Protein AF-A0ABD1D4I8-F1 (afdb_monomer_lite)

Radius of gyration: 16.62 Å; chains: 1; bounding box: 45×54×32 Å

Organism: Culex pipiens pipiens (NCBI:txid38569)

pLDDT: mean 73.87, std 14.0, range [36.31, 88.88]

Secondary structure (DSSP, 8-state):
----------------TT--HHHHHHHHHHTT-EEE-TTS-EEESEEEEEE-TTSPEEEEETTTTEEEEEHHHHHHHHHTSHHHHHHHT-----HHHHHHHHHHTT--

Foldseek 3Di:
DDDDDDDPPPDDDDDDPDDDPVNVVLCCVQQVDWAQEPVRDTDRQKDWDDQDPVRFTWMAGLLQRDGGQGHSVSVVVVCVDPVNVVSRVVRHHHPVSSVCSVPVVVPD

Sequence (108 aa):
MGDNGDLKEAGNGSLDAAQTQPEIDFENHQLGTTVKLSDGTEGRIFSRGARNKDGHLTYTCHLCMVVNLPGERVMLTHIAGRKHQNRLSHPVIDADTFRKISHKNEQE

Structure (mmCIF, N/CA/C/O backbone):
data_AF-A0ABD1D4I8-F1
#
_entry.id   AF-A0ABD1D4I8-F1
#
loop_
_atom_site.group_PDB
_atom_site.id
_atom_site.type_symbol
_atom_site.label_atom_id
_atom_site.label_alt_id
_atom_site.label_comp_id
_atom_site.label_asym_id
_atom_site.label_entity_id
_atom_site.label_seq_id
_atom_site.pdbx_PDB_ins_code
_atom_site.Cartn_x
_atom_site.Cartn_y
_atom_site.Cartn_z
_atom_site.occupancy
_atom_site.B_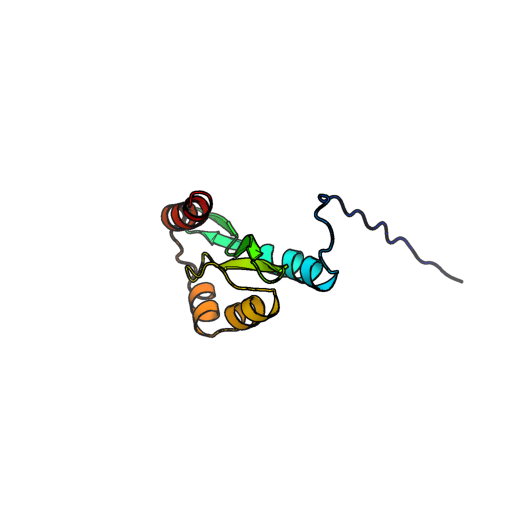iso_or_equiv
_atom_site.auth_seq_id
_atom_site.auth_comp_id
_atom_site.auth_asym_id
_atom_site.auth_atom_id
_atom_site.pdbx_PDB_model_num
ATOM 1 N N . MET A 1 1 ? 32.377 32.504 2.843 1.00 45.72 1 MET A N 1
ATOM 2 C CA . MET A 1 1 ? 31.111 32.257 2.119 1.00 45.72 1 MET A CA 1
ATOM 3 C C . MET A 1 1 ? 31.180 30.843 1.566 1.00 45.72 1 MET A C 1
ATOM 5 O O . MET A 1 1 ? 32.140 30.587 0.861 1.00 45.72 1 MET A O 1
ATOM 9 N N . GLY A 1 2 ? 30.324 29.866 1.824 1.00 48.94 2 GLY A N 1
ATOM 10 C CA . GLY A 1 2 ? 29.303 29.548 2.829 1.00 48.94 2 GLY A CA 1
ATOM 11 C C . GLY A 1 2 ? 29.259 28.000 2.858 1.00 48.94 2 GLY A C 1
ATOM 12 O O . GLY A 1 2 ? 29.674 27.380 1.881 1.00 48.94 2 GLY A O 1
ATOM 13 N N . ASP A 1 3 ? 29.076 27.373 4.020 1.00 49.69 3 ASP A N 1
ATOM 14 C CA . ASP A 1 3 ? 27.926 26.497 4.347 1.00 49.69 3 ASP A CA 1
ATOM 15 C C . ASP A 1 3 ? 27.400 25.678 3.142 1.00 49.69 3 ASP A C 1
ATOM 17 O O . ASP A 1 3 ? 27.031 26.256 2.121 1.00 49.69 3 ASP A O 1
ATOM 21 N N . ASN A 1 4 ? 27.434 24.344 3.123 1.00 56.25 4 ASN A N 1
ATOM 22 C CA . ASN A 1 4 ? 26.457 23.396 3.693 1.00 56.25 4 ASN A CA 1
ATOM 23 C C . ASN A 1 4 ? 27.040 21.984 3.401 1.00 56.25 4 ASN A C 1
ATOM 25 O O . ASN A 1 4 ? 27.595 21.787 2.323 1.00 56.25 4 ASN A O 1
ATOM 29 N N . GLY A 1 5 ? 27.046 20.971 4.264 1.00 49.94 5 GLY A N 1
ATOM 30 C CA . GLY A 1 5 ? 25.940 20.463 5.069 1.00 49.94 5 GLY A CA 1
ATOM 31 C C . GLY A 1 5 ? 25.649 19.024 4.606 1.00 49.94 5 GLY A C 1
ATOM 32 O O . GLY A 1 5 ? 25.375 18.795 3.434 1.00 49.94 5 GLY A O 1
ATOM 33 N N . ASP A 1 6 ? 25.808 18.077 5.525 1.00 58.50 6 ASP A N 1
ATOM 34 C CA . ASP A 1 6 ? 25.493 16.648 5.499 1.00 58.50 6 ASP A CA 1
ATOM 35 C C . ASP A 1 6 ? 24.509 16.135 4.431 1.00 58.50 6 ASP A C 1
ATOM 37 O O . ASP A 1 6 ? 23.373 16.591 4.358 1.00 58.50 6 ASP A O 1
ATOM 41 N N . LEU A 1 7 ? 24.859 15.010 3.796 1.00 57.91 7 LEU A N 1
ATOM 42 C CA . LEU A 1 7 ? 23.895 13.923 3.602 1.00 57.91 7 LEU A CA 1
ATOM 43 C C . LEU A 1 7 ? 24.549 12.594 4.011 1.00 57.91 7 LEU A C 1
ATOM 45 O O . LEU A 1 7 ? 25.205 11.904 3.232 1.00 57.91 7 LEU A O 1
ATOM 49 N N . LYS A 1 8 ? 24.399 12.257 5.295 1.00 51.62 8 LYS A N 1
ATOM 50 C CA . LYS A 1 8 ? 24.550 10.887 5.792 1.00 51.62 8 LYS A CA 1
ATOM 51 C C . LYS A 1 8 ? 23.402 10.070 5.220 1.00 51.62 8 LYS A C 1
ATOM 53 O O . LYS A 1 8 ? 22.293 10.117 5.746 1.00 51.62 8 LYS A O 1
ATOM 58 N N . GLU A 1 9 ? 23.677 9.294 4.185 1.00 48.09 9 GLU A N 1
ATOM 59 C CA . GLU A 1 9 ? 22.747 8.265 3.731 1.00 48.09 9 GLU A CA 1
ATOM 60 C C . GLU A 1 9 ? 22.851 7.077 4.695 1.00 48.09 9 GLU A C 1
ATOM 62 O O . GLU A 1 9 ? 23.631 6.142 4.525 1.00 48.09 9 GLU A O 1
ATOM 67 N N . ALA A 1 10 ? 22.101 7.163 5.793 1.00 53.81 10 ALA A N 1
ATOM 68 C CA . ALA A 1 10 ? 21.876 6.052 6.703 1.00 53.81 10 ALA A CA 1
ATOM 69 C C . ALA A 1 10 ? 20.886 5.070 6.054 1.00 53.81 10 ALA A C 1
ATOM 71 O O . ALA A 1 10 ? 19.701 5.066 6.371 1.00 53.81 10 ALA A O 1
ATOM 72 N N . GLY A 1 11 ? 21.374 4.243 5.131 1.00 43.44 11 GLY A N 1
ATOM 73 C CA . GLY A 1 11 ? 20.624 3.135 4.541 1.00 43.44 11 GLY A CA 1
ATOM 74 C C . GLY A 1 11 ? 20.944 1.813 5.233 1.00 43.44 11 GLY A C 1
ATOM 75 O O . GLY A 1 11 ? 21.747 1.031 4.736 1.00 43.44 11 GLY A O 1
ATOM 76 N N . ASN A 1 12 ? 20.329 1.555 6.389 1.00 53.28 12 ASN A N 1
ATOM 77 C CA . ASN A 1 12 ? 20.216 0.195 6.922 1.00 53.28 12 ASN A CA 1
ATOM 78 C C . ASN A 1 12 ? 19.182 -0.569 6.079 1.00 53.28 12 ASN A C 1
ATOM 80 O O . ASN A 1 12 ? 18.018 -0.178 6.081 1.00 53.28 12 ASN A O 1
ATOM 84 N N . GLY A 1 13 ? 19.559 -1.669 5.419 1.00 41.47 13 GLY A N 1
ATOM 85 C CA . GLY A 1 13 ? 18.563 -2.571 4.829 1.00 41.47 13 GLY A CA 1
ATOM 86 C C . GLY A 1 13 ? 19.078 -3.543 3.772 1.00 41.47 13 GLY A C 1
ATOM 87 O O . GLY A 1 13 ? 19.092 -3.207 2.601 1.00 41.47 13 GLY A O 1
ATOM 88 N N . SER A 1 14 ? 19.437 -4.744 4.231 1.00 44.62 14 SER A N 1
ATOM 89 C CA . SER A 1 14 ? 19.381 -6.059 3.564 1.00 44.62 14 SER A CA 1
ATOM 90 C C . SER A 1 14 ? 19.850 -6.207 2.107 1.00 44.62 14 SER A C 1
ATOM 92 O O . SER A 1 14 ? 19.284 -5.673 1.161 1.00 44.62 14 SER A O 1
ATOM 94 N N . LEU A 1 15 ? 20.861 -7.060 1.946 1.00 49.09 15 LEU A N 1
ATOM 95 C CA . LEU A 1 15 ? 21.444 -7.485 0.683 1.00 49.09 15 LEU A CA 1
ATOM 96 C C . LEU A 1 15 ? 20.472 -8.363 -0.130 1.00 49.09 15 LEU A C 1
ATOM 98 O O . LEU A 1 15 ? 20.485 -9.580 0.014 1.00 49.09 15 LEU A O 1
ATOM 102 N N . ASP A 1 16 ? 19.710 -7.767 -1.043 1.00 50.06 16 ASP A N 1
ATOM 103 C CA . ASP A 1 16 ? 19.066 -8.485 -2.148 1.00 50.06 16 ASP A CA 1
ATOM 104 C C . ASP A 1 16 ? 19.530 -7.858 -3.468 1.00 50.06 16 ASP A C 1
ATOM 106 O O . ASP A 1 16 ? 19.192 -6.729 -3.827 1.00 50.06 16 ASP A O 1
ATOM 110 N N . ALA A 1 17 ? 20.413 -8.574 -4.161 1.00 52.41 17 ALA A N 1
ATOM 111 C CA . ALA A 1 17 ? 21.148 -8.077 -5.312 1.00 52.41 17 ALA A CA 1
ATOM 112 C C . ALA A 1 17 ? 20.217 -7.569 -6.437 1.00 52.41 17 ALA A C 1
ATOM 114 O O . ALA A 1 17 ? 19.374 -8.296 -6.968 1.00 52.41 17 ALA A O 1
ATOM 115 N N . ALA A 1 18 ? 20.460 -6.317 -6.837 1.00 59.62 18 ALA A N 1
ATOM 116 C CA . ALA A 1 18 ? 19.887 -5.613 -7.984 1.00 59.62 18 ALA A CA 1
ATOM 117 C C . ALA A 1 18 ? 18.449 -5.080 -7.842 1.00 59.62 18 ALA A C 1
ATOM 119 O O . ALA A 1 18 ? 17.696 -5.157 -8.809 1.00 59.62 18 ALA A O 1
ATOM 120 N N . GLN A 1 19 ? 18.046 -4.512 -6.700 1.00 63.66 19 GLN A N 1
ATOM 121 C CA . GLN A 1 19 ? 16.939 -3.539 -6.718 1.00 63.66 19 GLN A CA 1
ATOM 122 C C . GLN A 1 19 ? 17.443 -2.220 -7.312 1.00 63.66 19 GLN A C 1
ATOM 124 O O . GLN A 1 19 ? 18.475 -1.690 -6.897 1.00 63.66 19 GLN A O 1
ATOM 129 N N . THR A 1 20 ? 16.750 -1.707 -8.320 1.00 69.25 20 THR A N 1
ATOM 130 C CA . THR A 1 20 ? 17.064 -0.405 -8.903 1.00 69.25 20 THR A CA 1
ATOM 131 C C . THR A 1 20 ? 16.601 0.708 -7.957 1.00 69.25 20 THR A C 1
ATOM 133 O O . THR A 1 20 ? 15.621 0.554 -7.233 1.00 69.25 20 THR A O 1
ATOM 136 N N . GLN A 1 21 ? 17.304 1.845 -7.939 1.00 73.50 21 GLN A N 1
ATOM 137 C CA . GLN A 1 21 ? 16.895 3.028 -7.165 1.00 73.50 21 GLN A CA 1
ATOM 138 C C . GLN A 1 21 ? 15.401 3.399 -7.312 1.00 73.50 21 GLN A C 1
ATOM 140 O O . GLN A 1 21 ? 14.787 3.666 -6.280 1.00 73.50 21 GLN A O 1
ATOM 145 N N . PRO A 1 22 ? 14.783 3.374 -8.515 1.00 69.75 22 PRO A N 1
ATOM 146 C CA . PRO A 1 22 ? 13.344 3.620 -8.643 1.00 69.75 22 PRO A CA 1
ATOM 147 C C . PRO A 1 22 ? 12.477 2.572 -7.931 1.00 69.75 22 PRO A C 1
ATOM 149 O O . PRO A 1 22 ? 11.507 2.950 -7.284 1.00 69.75 22 PRO A O 1
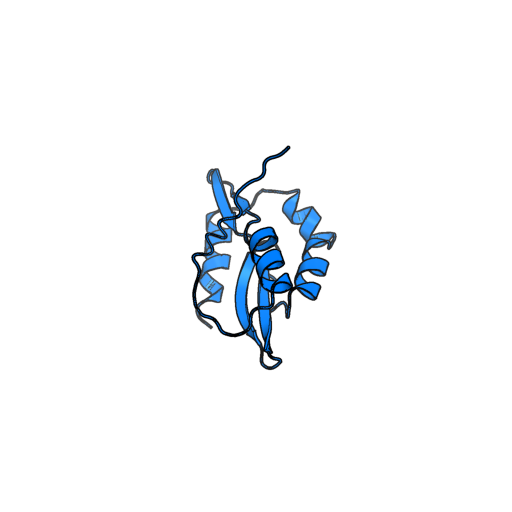ATOM 152 N N . GLU A 1 23 ? 12.857 1.287 -7.937 1.00 74.00 23 GLU A N 1
ATOM 153 C CA . GLU A 1 23 ? 12.133 0.252 -7.180 1.00 74.00 23 GLU A CA 1
ATOM 154 C C . GLU A 1 23 ? 12.191 0.517 -5.666 1.00 74.00 23 GLU A C 1
ATOM 156 O O . GLU A 1 23 ? 11.188 0.360 -4.975 1.00 74.00 23 GLU A O 1
ATOM 161 N N . ILE A 1 24 ? 13.343 0.953 -5.149 1.00 77.81 24 ILE A N 1
ATOM 162 C CA . ILE A 1 24 ? 13.540 1.236 -3.717 1.00 77.81 24 ILE A CA 1
ATOM 163 C C . ILE A 1 24 ? 12.757 2.479 -3.277 1.00 77.81 24 ILE A C 1
ATOM 165 O O . ILE A 1 24 ? 12.140 2.468 -2.208 1.00 77.81 24 ILE A O 1
ATOM 169 N N . ASP A 1 25 ? 12.787 3.548 -4.076 1.00 78.12 25 ASP A N 1
ATOM 170 C CA . ASP A 1 25 ? 12.012 4.769 -3.825 1.00 78.12 25 ASP A CA 1
ATOM 171 C C . ASP A 1 25 ? 10.512 4.464 -3.843 1.00 78.12 25 ASP A C 1
ATOM 173 O O . ASP A 1 25 ? 9.791 4.769 -2.889 1.00 78.12 25 ASP A O 1
ATOM 177 N N . PHE A 1 26 ? 10.066 3.743 -4.873 1.00 77.69 26 PHE A N 1
ATOM 178 C CA . PHE A 1 26 ? 8.689 3.301 -5.001 1.00 77.69 26 PHE A CA 1
ATOM 179 C C . PHE A 1 26 ? 8.247 2.450 -3.808 1.00 77.69 26 PHE A C 1
ATOM 181 O O . PHE A 1 26 ? 7.175 2.668 -3.245 1.00 77.69 26 PHE A O 1
ATOM 188 N N . GLU A 1 27 ? 9.072 1.500 -3.376 1.00 76.44 27 GLU A N 1
ATOM 189 C CA . GLU A 1 27 ? 8.786 0.678 -2.208 1.00 76.44 27 GLU A CA 1
ATOM 190 C C . GLU A 1 27 ? 8.680 1.498 -0.926 1.00 76.44 27 GLU A C 1
ATOM 192 O O . GLU A 1 27 ? 7.690 1.361 -0.209 1.00 76.44 27 GLU A O 1
ATOM 197 N N . ASN A 1 28 ? 9.641 2.376 -0.642 1.00 76.62 28 ASN A N 1
ATOM 198 C CA . ASN A 1 28 ? 9.598 3.208 0.561 1.00 76.62 28 ASN A CA 1
ATOM 199 C C . ASN A 1 28 ? 8.357 4.096 0.593 1.00 76.62 28 ASN A C 1
ATOM 201 O O . ASN A 1 28 ? 7.683 4.190 1.620 1.00 76.62 28 ASN A O 1
ATOM 205 N N . HIS A 1 29 ? 8.025 4.709 -0.539 1.00 76.69 29 HIS A N 1
ATOM 206 C CA . HIS A 1 29 ? 6.902 5.628 -0.610 1.00 76.69 29 HIS A CA 1
ATOM 207 C C . HIS A 1 29 ? 5.563 4.881 -0.560 1.00 76.69 29 HIS A C 1
ATOM 209 O O . HIS A 1 29 ? 4.624 5.300 0.121 1.00 76.69 29 HIS A O 1
ATOM 215 N N . GLN A 1 30 ? 5.479 3.735 -1.240 1.00 77.56 30 GLN A N 1
ATOM 216 C CA . GLN A 1 30 ? 4.208 3.087 -1.517 1.00 77.56 30 GLN A CA 1
ATOM 217 C C . GLN A 1 30 ? 3.905 1.888 -0.613 1.00 77.56 30 GLN A C 1
ATOM 219 O O . GLN A 1 30 ? 2.765 1.771 -0.165 1.00 77.56 30 GLN A O 1
ATOM 224 N N . LEU A 1 31 ? 4.889 1.058 -0.235 1.00 73.56 31 LEU A N 1
ATOM 225 C CA . LEU A 1 31 ? 4.726 0.067 0.851 1.00 73.56 31 LEU A CA 1
ATOM 226 C C . LEU A 1 31 ? 4.628 0.738 2.229 1.00 73.56 31 LEU A C 1
ATOM 228 O O . LEU A 1 31 ? 4.117 0.129 3.171 1.00 73.56 31 LEU A O 1
ATOM 232 N N . GLY A 1 32 ? 5.083 1.989 2.346 1.00 73.62 32 GLY A N 1
ATOM 233 C CA . GLY A 1 32 ? 4.878 2.830 3.525 1.00 73.62 32 GLY A CA 1
ATOM 234 C C . GLY A 1 32 ? 3.429 3.284 3.716 1.00 73.62 32 GLY A C 1
ATOM 235 O O . GLY A 1 32 ? 3.076 3.738 4.801 1.00 73.62 32 GLY A O 1
ATOM 236 N N . THR A 1 33 ? 2.566 3.135 2.704 1.00 80.62 33 THR A N 1
ATOM 237 C CA . THR A 1 33 ? 1.155 3.513 2.828 1.00 80.62 33 THR A CA 1
ATOM 238 C C . THR A 1 33 ? 0.433 2.554 3.776 1.00 80.62 33 THR A C 1
ATOM 240 O O . THR A 1 33 ? 0.187 1.385 3.459 1.00 80.62 33 THR A O 1
ATOM 243 N N . THR A 1 34 ? 0.075 3.066 4.949 1.00 83.38 34 THR A N 1
ATOM 244 C CA . THR A 1 34 ? -0.756 2.387 5.940 1.00 83.38 34 THR A CA 1
ATOM 245 C C . THR A 1 34 ? -2.177 2.934 5.907 1.00 83.38 34 THR A C 1
ATOM 247 O O . THR A 1 34 ? -2.430 4.077 5.528 1.00 83.38 34 THR A O 1
ATOM 250 N N . VAL A 1 35 ? -3.133 2.098 6.295 1.00 81.75 35 VAL A N 1
ATOM 251 C CA . VAL A 1 35 ? -4.517 2.513 6.534 1.00 81.75 35 VAL A CA 1
ATOM 252 C C . VAL A 1 35 ? -4.878 2.249 7.981 1.00 81.75 35 VAL A C 1
ATOM 254 O O . VAL A 1 35 ? -4.434 1.264 8.575 1.00 81.75 35 VAL A O 1
ATOM 257 N N . LYS A 1 36 ? -5.708 3.124 8.545 1.00 84.31 36 LYS A N 1
ATOM 258 C CA . LYS A 1 36 ? -6.239 2.929 9.887 1.00 84.31 36 LYS A CA 1
ATOM 259 C C . LYS A 1 36 ? -7.333 1.867 9.841 1.00 84.31 36 LYS A C 1
ATOM 261 O O . LYS A 1 36 ? -8.312 2.010 9.111 1.00 84.31 36 LYS A O 1
ATOM 266 N N . LEU A 1 37 ? -7.137 0.798 10.595 1.00 83.75 37 LEU A N 1
ATOM 267 C CA . LEU A 1 37 ? -8.081 -0.301 10.734 1.00 83.75 37 LEU A CA 1
ATOM 268 C C . LEU A 1 37 ? -9.125 0.034 11.804 1.00 83.75 37 LEU A C 1
ATOM 270 O O . LEU A 1 37 ? -8.925 0.922 12.638 1.00 83.75 37 LEU A O 1
ATOM 274 N N . SER A 1 38 ? -10.233 -0.707 11.811 1.00 82.75 38 SER A N 1
ATOM 275 C CA . SER A 1 38 ? -11.330 -0.499 12.769 1.00 82.75 38 SER A CA 1
ATOM 276 C C . SER A 1 38 ? -10.929 -0.680 14.241 1.00 82.75 38 SER A C 1
ATOM 278 O O . SER A 1 38 ? -11.564 -0.096 15.111 1.00 82.75 38 SER A O 1
ATOM 280 N N . ASP A 1 39 ? -9.860 -1.430 14.516 1.00 81.75 39 ASP A N 1
ATOM 281 C CA . ASP A 1 39 ? -9.292 -1.637 15.860 1.00 81.75 39 ASP A CA 1
ATOM 282 C C . ASP A 1 39 ? -8.410 -0.457 16.332 1.00 81.75 39 ASP A C 1
ATOM 284 O O . ASP A 1 39 ? -7.897 -0.433 17.444 1.00 81.75 39 ASP A O 1
ATOM 288 N N . GLY A 1 40 ? -8.213 0.554 15.477 1.00 80.75 40 GLY A N 1
ATOM 289 C CA . GLY A 1 40 ? -7.339 1.699 15.743 1.00 80.75 40 GLY A CA 1
ATOM 290 C C . GLY A 1 40 ? -5.870 1.460 15.391 1.00 80.75 40 GLY A C 1
ATOM 291 O O . GLY A 1 40 ? -5.082 2.404 15.444 1.00 80.75 40 GLY A O 1
ATOM 292 N N . THR A 1 41 ? -5.518 0.241 14.983 1.00 85.25 41 THR A N 1
ATOM 293 C CA . THR A 1 41 ? -4.190 -0.140 14.488 1.00 85.25 41 THR A CA 1
ATOM 294 C C . THR A 1 41 ? -3.974 0.274 13.032 1.00 85.25 41 THR A C 1
ATOM 296 O O . THR A 1 41 ? -4.920 0.488 12.274 1.00 85.25 41 THR A O 1
ATOM 299 N N . GLU A 1 42 ? -2.712 0.399 12.625 1.00 84.25 42 GLU A N 1
ATOM 300 C CA . GLU A 1 42 ? -2.329 0.709 11.247 1.00 84.25 42 GLU A CA 1
ATOM 301 C C . GLU A 1 42 ? -1.954 -0.568 10.490 1.00 84.25 42 GLU A C 1
ATOM 303 O O . GLU A 1 42 ? -1.090 -1.333 10.919 1.00 84.25 42 GLU A O 1
ATOM 308 N N . GLY A 1 43 ? -2.599 -0.801 9.347 1.00 82.88 43 GLY A N 1
ATOM 309 C CA . GLY A 1 43 ? -2.335 -1.938 8.470 1.00 82.88 43 GLY A CA 1
ATOM 310 C C . GLY A 1 43 ? -1.644 -1.506 7.181 1.00 82.88 43 GLY A C 1
ATOM 311 O O . GLY A 1 43 ? -2.111 -0.591 6.505 1.00 82.88 43 GLY A O 1
ATOM 312 N N . ARG A 1 44 ? -0.552 -2.177 6.795 1.00 85.06 44 ARG A N 1
ATOM 313 C CA . ARG A 1 44 ? 0.085 -1.958 5.483 1.00 85.06 44 ARG A CA 1
ATOM 314 C C . ARG A 1 44 ? -0.754 -2.586 4.386 1.00 85.06 44 ARG A C 1
ATOM 316 O O . ARG A 1 44 ? -0.876 -3.805 4.315 1.00 85.06 44 ARG A O 1
ATOM 323 N N . ILE A 1 45 ? -1.326 -1.757 3.517 1.00 84.94 45 ILE A N 1
ATOM 324 C CA . ILE A 1 45 ? -2.208 -2.223 2.435 1.00 84.94 45 ILE A CA 1
ATOM 325 C C . ILE A 1 45 ? -1.467 -2.931 1.307 1.00 84.94 45 ILE A C 1
ATOM 327 O O . ILE A 1 45 ? -2.106 -3.587 0.482 1.00 84.94 45 ILE A O 1
ATOM 331 N N . PHE A 1 46 ? -0.142 -2.821 1.281 1.00 85.38 46 PHE A N 1
ATOM 3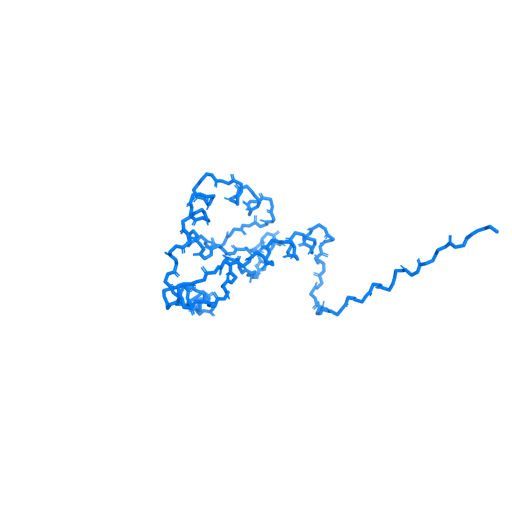32 C CA . PHE A 1 46 ? 0.699 -3.469 0.298 1.00 85.38 46 PHE A CA 1
ATOM 333 C C . PHE A 1 46 ? 1.755 -4.339 0.964 1.00 85.38 46 PHE A C 1
ATOM 335 O O . PHE A 1 46 ? 2.262 -4.036 2.045 1.00 85.38 46 PHE A O 1
ATOM 342 N N . SER A 1 47 ? 2.110 -5.420 0.286 1.00 83.25 47 SER A N 1
ATOM 343 C CA . SER A 1 47 ? 3.239 -6.261 0.657 1.00 83.25 47 SER A CA 1
ATOM 344 C C . SER A 1 47 ? 4.048 -6.623 -0.573 1.00 83.25 47 SER A C 1
ATOM 346 O O . SER A 1 47 ? 3.504 -6.788 -1.668 1.00 83.25 47 SER A O 1
ATOM 348 N N . ARG A 1 48 ? 5.356 -6.739 -0.371 1.00 82.81 48 ARG A N 1
ATOM 349 C CA . ARG A 1 48 ? 6.295 -7.202 -1.384 1.00 82.81 48 ARG A CA 1
ATOM 350 C C . ARG A 1 48 ? 6.361 -8.723 -1.363 1.00 82.81 48 ARG A C 1
ATOM 352 O O . ARG A 1 48 ? 6.496 -9.312 -0.295 1.00 82.81 48 ARG A O 1
ATOM 359 N N . GLY A 1 49 ? 6.279 -9.327 -2.539 1.00 79.94 49 GLY A N 1
ATOM 360 C CA . GLY A 1 49 ? 6.543 -10.740 -2.774 1.00 79.94 49 GLY A CA 1
ATOM 361 C C . GLY A 1 49 ? 7.894 -10.966 -3.455 1.00 79.94 49 GLY A C 1
ATOM 362 O O . GLY A 1 49 ? 8.673 -10.039 -3.684 1.00 79.94 49 GLY A O 1
ATOM 363 N N . ALA A 1 50 ? 8.172 -12.223 -3.797 1.00 81.31 50 ALA A N 1
ATOM 364 C CA . ALA A 1 50 ? 9.388 -12.609 -4.508 1.00 81.31 50 ALA A CA 1
ATOM 365 C C . ALA A 1 50 ? 9.414 -12.080 -5.956 1.00 81.31 50 ALA A C 1
ATOM 367 O O . ALA A 1 50 ? 8.395 -11.655 -6.507 1.00 81.31 50 ALA A O 1
ATOM 368 N N . ARG A 1 51 ? 10.580 -12.128 -6.608 1.00 82.06 51 ARG A N 1
ATOM 369 C CA . ARG A 1 51 ? 10.666 -11.854 -8.049 1.00 82.06 51 ARG A CA 1
ATOM 370 C C . ARG A 1 51 ? 9.953 -12.947 -8.844 1.00 82.06 51 ARG A C 1
ATOM 372 O O . ARG A 1 51 ? 10.093 -14.132 -8.550 1.00 82.06 51 ARG A O 1
ATOM 379 N N . ASN A 1 52 ? 9.190 -12.549 -9.857 1.00 82.62 52 ASN A N 1
ATOM 380 C CA . ASN A 1 52 ? 8.560 -13.481 -10.782 1.00 82.62 52 ASN A CA 1
ATOM 381 C C . ASN A 1 52 ? 9.600 -14.108 -11.734 1.0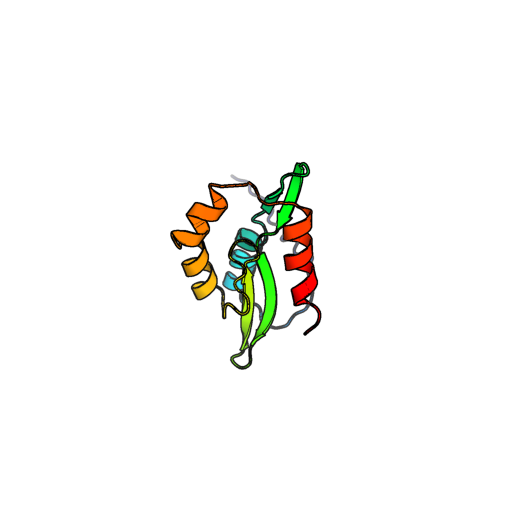0 82.62 52 ASN A C 1
ATOM 383 O O . ASN A 1 52 ? 10.769 -13.724 -11.765 1.00 82.62 52 ASN A O 1
ATOM 387 N N . LYS A 1 53 ? 9.145 -15.045 -12.574 1.00 79.38 53 LYS A N 1
ATOM 388 C CA . LYS A 1 53 ? 9.963 -15.729 -13.598 1.00 79.38 53 LYS A CA 1
ATOM 389 C C . LYS A 1 53 ? 10.652 -14.788 -14.601 1.00 79.38 53 LYS A C 1
ATOM 391 O O . LYS A 1 53 ? 11.558 -15.224 -15.297 1.00 79.38 53 LYS A O 1
ATOM 396 N N . ASP A 1 54 ? 10.187 -13.548 -14.698 1.00 79.81 54 ASP A N 1
ATOM 397 C CA . ASP A 1 54 ? 10.677 -12.505 -15.602 1.00 79.81 54 ASP A CA 1
ATOM 398 C C . ASP A 1 54 ? 11.687 -11.565 -14.906 1.00 79.81 54 ASP A C 1
ATOM 400 O O . ASP A 1 54 ? 12.210 -10.641 -15.514 1.00 79.81 54 ASP A O 1
ATOM 404 N N . GLY A 1 55 ? 11.977 -11.797 -13.618 1.00 78.19 55 GLY A N 1
ATOM 405 C CA . GLY A 1 55 ? 12.895 -10.986 -12.815 1.00 78.19 55 GLY A CA 1
ATOM 406 C C . GLY A 1 55 ? 12.261 -9.743 -12.184 1.00 78.19 55 GLY A C 1
ATOM 407 O O . GLY A 1 55 ?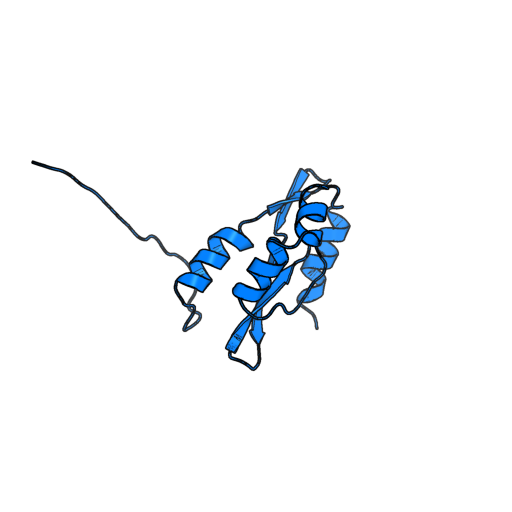 12.943 -9.011 -11.469 1.00 78.19 55 GLY A O 1
ATOM 408 N N . HIS A 1 56 ? 10.962 -9.513 -12.378 1.00 82.12 56 HIS A N 1
ATOM 409 C CA . HIS A 1 56 ? 10.249 -8.380 -11.791 1.00 82.12 56 HIS A CA 1
ATOM 410 C C . HIS A 1 56 ? 9.796 -8.681 -10.365 1.00 82.12 56 HIS A C 1
ATOM 412 O O . HIS A 1 56 ? 9.246 -9.752 -10.099 1.00 82.12 56 HIS A O 1
ATOM 418 N N . LEU A 1 57 ? 9.965 -7.720 -9.454 1.00 80.94 57 LEU A N 1
ATOM 419 C CA . LEU A 1 57 ? 9.401 -7.801 -8.106 1.00 80.94 57 LEU A CA 1
ATOM 420 C C . LEU A 1 57 ? 7.881 -7.933 -8.180 1.00 80.94 57 LEU A C 1
ATOM 422 O O . LEU A 1 57 ? 7.227 -7.237 -8.958 1.00 80.94 57 LEU A O 1
ATOM 426 N N . THR A 1 58 ? 7.320 -8.845 -7.391 1.00 85.38 58 THR A N 1
ATOM 427 C CA . THR A 1 58 ? 5.869 -8.976 -7.286 1.00 85.38 58 THR A CA 1
ATOM 428 C C . THR A 1 58 ? 5.351 -8.194 -6.095 1.00 85.38 58 THR A C 1
ATOM 430 O O . THR A 1 58 ? 5.980 -8.132 -5.040 1.00 85.38 58 THR A O 1
ATOM 433 N N . TYR A 1 59 ? 4.173 -7.612 -6.259 1.00 86.44 59 TYR A N 1
ATOM 434 C CA . TYR A 1 59 ? 3.501 -6.868 -5.209 1.00 86.44 59 TYR A CA 1
ATOM 435 C C . TYR A 1 59 ? 2.099 -7.413 -4.979 1.00 86.44 59 TYR A C 1
ATOM 437 O O . TYR A 1 59 ? 1.444 -7.944 -5.879 1.00 86.44 59 TYR A O 1
ATOM 445 N N . THR A 1 60 ? 1.628 -7.265 -3.751 1.00 86.44 60 THR A N 1
ATOM 446 C CA . THR A 1 60 ? 0.292 -7.676 -3.337 1.00 86.44 60 THR A CA 1
ATOM 447 C C . THR A 1 60 ? -0.415 -6.494 -2.704 1.00 86.44 60 THR A C 1
ATOM 449 O O . THR A 1 60 ? 0.136 -5.838 -1.825 1.00 86.44 60 THR A O 1
ATOM 452 N N . CYS A 1 61 ? -1.642 -6.223 -3.143 1.00 87.12 61 CYS A N 1
ATOM 453 C CA . CYS A 1 61 ? -2.530 -5.236 -2.552 1.00 87.12 61 CYS A CA 1
ATOM 454 C C . CYS A 1 61 ? -3.616 -5.936 -1.732 1.00 87.12 61 CYS A C 1
ATOM 456 O O . CYS A 1 61 ? -4.572 -6.486 -2.285 1.00 87.12 61 CYS A O 1
ATOM 458 N N . HIS A 1 62 ? -3.514 -5.848 -0.409 1.00 82.62 62 HIS A N 1
ATOM 459 C CA . HIS A 1 62 ? -4.488 -6.408 0.532 1.00 82.62 62 HIS A CA 1
ATOM 460 C C . HIS A 1 62 ? -5.808 -5.635 0.531 1.00 82.62 62 HIS A C 1
ATOM 462 O O . HIS A 1 62 ? -6.864 -6.220 0.746 1.00 82.62 62 HIS A O 1
ATOM 468 N N . LEU A 1 63 ? -5.774 -4.341 0.194 1.00 83.56 63 LEU A N 1
ATOM 469 C CA . LEU A 1 63 ? -6.974 -3.503 0.087 1.00 83.56 63 LEU A CA 1
ATOM 470 C C . LEU A 1 63 ? -7.915 -3.963 -1.039 1.00 83.56 63 LEU A C 1
ATOM 472 O O . LEU A 1 63 ? -9.137 -3.940 -0.896 1.00 83.56 63 LEU A O 1
ATOM 476 N N . CYS A 1 64 ? -7.344 -4.370 -2.175 1.00 84.69 64 CYS A N 1
ATOM 477 C CA . CYS A 1 64 ? -8.098 -4.863 -3.328 1.00 84.69 64 CYS A CA 1
ATOM 478 C C . CYS A 1 64 ? -8.114 -6.394 -3.435 1.00 84.69 64 CYS A C 1
ATOM 480 O O . CYS A 1 64 ? -8.763 -6.907 -4.347 1.00 84.69 64 CYS A O 1
ATOM 482 N N . MET A 1 65 ? -7.415 -7.094 -2.533 1.00 81.50 65 MET A N 1
ATOM 483 C CA . MET A 1 65 ? -7.151 -8.538 -2.583 1.00 81.50 65 MET A CA 1
ATOM 484 C C . MET A 1 65 ? -6.525 -8.983 -3.916 1.00 81.50 65 MET A C 1
ATOM 486 O O . MET A 1 65 ? -6.876 -10.023 -4.467 1.00 81.50 65 MET A O 1
ATOM 490 N N . VAL A 1 66 ? -5.628 -8.161 -4.470 1.00 84.94 66 VAL A N 1
ATOM 491 C CA . VAL A 1 66 ? -4.932 -8.452 -5.731 1.00 84.94 66 VAL A CA 1
ATOM 492 C C . VAL A 1 66 ? -3.511 -8.893 -5.410 1.00 84.94 66 VAL A C 1
ATOM 494 O O . VAL A 1 66 ? -2.723 -8.100 -4.903 1.00 84.94 66 VAL A O 1
ATOM 497 N N . VAL A 1 67 ? -3.199 -10.149 -5.715 1.00 83.00 67 VAL A N 1
ATOM 498 C CA . VAL A 1 67 ? -1.866 -10.754 -5.566 1.00 83.00 67 VAL A CA 1
ATOM 499 C C . VAL A 1 67 ? -1.117 -10.751 -6.902 1.00 83.00 67 VAL A C 1
ATOM 501 O O . VAL A 1 67 ? -1.740 -10.631 -7.958 1.00 83.00 67 VAL A O 1
ATOM 504 N N . ASN A 1 68 ? 0.206 -10.937 -6.865 1.00 80.94 68 ASN A N 1
ATOM 505 C CA . ASN A 1 68 ? 1.053 -11.128 -8.053 1.00 80.94 68 ASN A CA 1
ATOM 506 C C . ASN A 1 68 ? 1.059 -9.954 -9.052 1.00 80.94 68 ASN A C 1
ATOM 508 O O . ASN A 1 68 ? 1.102 -10.173 -10.260 1.00 80.94 68 ASN A O 1
ATOM 512 N N . LEU A 1 69 ? 1.041 -8.704 -8.583 1.00 84.44 69 LEU A N 1
ATOM 513 C CA . LEU A 1 69 ? 1.245 -7.533 -9.445 1.00 84.44 69 LEU A CA 1
ATOM 514 C C . LEU A 1 69 ? 2.714 -7.493 -9.898 1.00 84.44 69 LEU A C 1
ATOM 516 O O . LEU A 1 69 ? 3.584 -7.309 -9.046 1.00 84.44 69 LEU A O 1
ATOM 520 N N . PRO A 1 70 ? 3.019 -7.678 -11.195 1.00 85.00 70 PRO A N 1
ATOM 521 C CA . PRO A 1 70 ? 4.393 -7.710 -11.667 1.00 85.00 70 PRO A CA 1
ATOM 522 C C . PRO A 1 70 ? 4.919 -6.285 -11.852 1.00 85.00 70 PRO A C 1
ATOM 524 O O . PRO A 1 70 ? 4.469 -5.548 -12.730 1.00 85.00 70 PRO A O 1
ATOM 527 N N . GLY A 1 71 ? 5.900 -5.915 -11.039 1.00 82.19 71 GLY A N 1
ATOM 528 C CA . GLY A 1 71 ? 6.609 -4.651 -11.136 1.00 82.19 71 GLY A CA 1
ATOM 529 C C . GLY A 1 71 ? 5.855 -3.440 -10.582 1.00 82.19 71 GLY A C 1
ATOM 530 O O . GLY A 1 71 ? 4.630 -3.397 -10.437 1.00 82.19 71 GLY A O 1
ATOM 531 N N . GLU A 1 72 ? 6.649 -2.410 -10.320 1.00 81.38 72 GLU A N 1
ATOM 532 C CA . GLU A 1 72 ? 6.251 -1.096 -9.812 1.00 81.38 72 GLU A CA 1
ATOM 533 C C . GLU A 1 72 ? 5.186 -0.439 -10.702 1.00 81.38 72 GLU A C 1
ATOM 535 O O . GLU A 1 72 ? 4.161 0.028 -10.214 1.00 81.38 72 GLU A O 1
ATOM 540 N N . ARG A 1 73 ? 5.378 -0.438 -12.029 1.00 83.81 73 ARG A N 1
ATOM 541 C CA . ARG A 1 73 ? 4.495 0.287 -12.965 1.00 83.81 73 ARG A CA 1
ATOM 542 C C . ARG A 1 73 ? 3.052 -0.211 -12.937 1.00 83.81 73 ARG A C 1
ATOM 544 O O . ARG A 1 73 ? 2.109 0.584 -13.017 1.00 83.81 73 ARG A O 1
ATOM 551 N N . VAL A 1 74 ? 2.870 -1.526 -12.822 1.00 86.31 74 VAL A N 1
ATOM 552 C CA . VAL A 1 74 ? 1.538 -2.135 -12.731 1.00 86.31 74 VAL A CA 1
ATOM 553 C C . VAL A 1 74 ? 0.906 -1.794 -11.387 1.00 86.31 74 VAL A C 1
ATOM 555 O O . VAL A 1 74 ? -0.273 -1.444 -11.333 1.00 86.31 74 VAL A O 1
ATOM 558 N N . MET A 1 75 ? 1.696 -1.815 -10.314 1.00 84.81 75 MET A N 1
ATOM 559 C CA . MET A 1 75 ? 1.245 -1.409 -8.989 1.00 84.81 75 MET A CA 1
ATOM 560 C C . MET A 1 75 ? 0.857 0.081 -8.950 1.00 84.81 75 MET A C 1
ATOM 562 O O . MET A 1 75 ? -0.239 0.395 -8.500 1.00 84.81 75 MET A O 1
ATOM 566 N N . LEU A 1 76 ? 1.655 0.993 -9.511 1.00 84.12 76 LEU A N 1
ATOM 567 C CA . LEU A 1 76 ? 1.321 2.421 -9.642 1.00 84.12 76 LEU A CA 1
ATOM 568 C C . LEU A 1 76 ? -0.021 2.629 -10.349 1.00 84.12 76 LEU A C 1
ATOM 570 O O . LEU A 1 76 ? -0.893 3.346 -9.859 1.00 84.12 76 LEU A O 1
ATOM 574 N N . THR A 1 77 ? -0.213 1.944 -11.477 1.00 88.88 77 THR A N 1
ATOM 575 C CA . THR A 1 77 ? -1.465 2.009 -12.243 1.00 88.88 77 THR A CA 1
ATOM 576 C C . THR A 1 77 ? -2.644 1.459 -11.437 1.00 88.88 77 THR A C 1
ATOM 578 O O . THR A 1 77 ? -3.743 2.012 -11.480 1.00 88.88 77 THR A O 1
ATOM 581 N N . HIS A 1 78 ? -2.426 0.394 -10.662 1.00 88.88 78 HIS A N 1
ATOM 582 C CA . HIS A 1 78 ? -3.431 -0.171 -9.766 1.00 88.88 78 HIS A CA 1
ATOM 583 C C . HIS A 1 78 ? -3.860 0.829 -8.681 1.00 88.88 78 HIS A C 1
ATOM 585 O O . HIS A 1 78 ? -5.057 0.991 -8.441 1.00 88.88 78 HIS A O 1
ATOM 591 N N . ILE A 1 79 ? -2.904 1.522 -8.060 1.00 86.81 79 ILE A N 1
ATOM 592 C CA . ILE A 1 79 ? -3.134 2.463 -6.951 1.00 86.81 79 ILE A CA 1
ATOM 593 C C . ILE A 1 79 ? -3.826 3.736 -7.433 1.00 86.81 79 ILE A C 1
ATOM 595 O O . ILE A 1 79 ? -4.758 4.220 -6.788 1.00 86.81 79 ILE A O 1
ATOM 599 N N . ALA A 1 80 ? -3.432 4.234 -8.607 1.00 87.62 80 ALA A N 1
ATOM 600 C CA . ALA A 1 80 ? -4.125 5.318 -9.301 1.00 87.62 80 ALA A CA 1
ATOM 601 C C . ALA A 1 80 ? -5.525 4.901 -9.802 1.00 87.62 80 ALA A C 1
ATOM 603 O O . ALA A 1 80 ? -6.338 5.739 -10.197 1.00 87.62 80 ALA A O 1
ATOM 604 N N . GLY A 1 81 ? -5.831 3.601 -9.788 1.00 88.56 81 GLY A N 1
ATOM 605 C CA . GLY A 1 81 ? -7.095 3.046 -10.238 1.00 88.56 81 GLY A CA 1
ATOM 606 C C . GLY A 1 81 ? -8.278 3.472 -9.367 1.00 88.56 81 GLY A C 1
ATOM 607 O O . GLY A 1 81 ? -8.249 3.413 -8.138 1.00 88.56 81 GLY A O 1
ATOM 608 N N . ARG A 1 82 ? -9.398 3.803 -10.021 1.00 86.31 82 ARG A N 1
ATOM 609 C CA . ARG A 1 82 ? -10.637 4.265 -9.368 1.00 86.31 82 ARG A CA 1
ATOM 610 C C . ARG A 1 82 ? -11.169 3.279 -8.312 1.00 86.31 82 ARG A C 1
ATOM 612 O O . ARG A 1 82 ? -11.690 3.698 -7.285 1.00 86.31 82 ARG A O 1
ATOM 619 N N . LYS A 1 83 ? -11.000 1.967 -8.536 1.00 85.88 83 LYS A N 1
ATOM 620 C CA . LYS A 1 83 ? -11.393 0.904 -7.590 1.00 85.88 83 LYS A CA 1
ATOM 621 C C . LYS A 1 83 ? -10.573 0.956 -6.298 1.00 85.88 83 LYS A C 1
ATOM 623 O O . LYS A 1 83 ? -11.147 0.811 -5.222 1.00 85.88 83 LYS A O 1
ATOM 628 N N . HIS A 1 84 ? -9.264 1.176 -6.416 1.00 87.56 84 HIS A N 1
ATOM 629 C CA . HIS A 1 84 ? -8.361 1.289 -5.277 1.00 87.56 84 HIS A CA 1
ATOM 630 C C . HIS A 1 84 ? -8.663 2.559 -4.480 1.00 87.56 84 HIS A C 1
ATOM 632 O O . HIS A 1 84 ? -8.940 2.478 -3.289 1.00 87.56 84 HIS A O 1
ATOM 638 N N . GLN A 1 85 ? -8.726 3.709 -5.157 1.00 86.50 85 GLN A N 1
ATOM 639 C CA . GLN A 1 85 ? -9.048 5.003 -4.544 1.00 86.50 85 GLN A CA 1
ATOM 640 C C . GLN A 1 85 ? -10.386 4.979 -3.788 1.00 86.50 85 GLN A C 1
ATOM 642 O O . GLN A 1 85 ? -10.478 5.474 -2.670 1.00 86.50 85 GLN A O 1
ATOM 647 N N . ASN A 1 86 ? -11.415 4.331 -4.345 1.00 86.56 86 ASN A N 1
ATOM 648 C CA . ASN A 1 86 ? -12.712 4.208 -3.677 1.00 86.56 86 ASN A CA 1
ATOM 649 C C . ASN A 1 86 ? -12.654 3.337 -2.409 1.00 86.56 86 ASN A C 1
ATOM 651 O O . ASN A 1 86 ? -13.333 3.621 -1.428 1.00 86.56 86 ASN A O 1
ATOM 655 N N . ARG A 1 87 ? -11.836 2.276 -2.409 1.00 81.69 87 ARG A N 1
ATOM 656 C CA . ARG A 1 87 ? -11.601 1.449 -1.214 1.00 81.69 87 ARG A CA 1
ATOM 657 C C . ARG A 1 87 ? -10.776 2.196 -0.171 1.00 81.69 87 ARG A C 1
ATOM 659 O O . ARG A 1 87 ? -11.075 2.088 1.010 1.00 81.69 87 ARG A O 1
ATOM 666 N N . LEU A 1 88 ? -9.794 2.981 -0.608 1.00 81.12 88 LEU A N 1
ATOM 667 C CA . LEU A 1 88 ? -8.960 3.805 0.264 1.00 81.12 88 LEU A CA 1
ATOM 668 C C . LEU A 1 88 ? -9.788 4.906 0.945 1.00 81.12 88 LEU A C 1
ATOM 670 O O . LEU A 1 88 ? -9.642 5.149 2.137 1.00 81.12 88 LEU A O 1
ATOM 674 N N . SER A 1 89 ? -10.717 5.512 0.202 1.00 80.31 89 SER A N 1
ATOM 675 C CA . SER A 1 89 ? -11.650 6.524 0.707 1.00 80.31 89 SER A CA 1
ATOM 676 C C . SER A 1 89 ? -12.730 5.967 1.647 1.00 80.31 89 SER A C 1
ATOM 678 O O . SER A 1 89 ? -13.411 6.748 2.314 1.00 80.31 89 SER A O 1
ATOM 680 N N . HIS A 1 90 ? -12.914 4.647 1.715 1.00 72.44 90 HIS A N 1
ATOM 681 C CA . HIS A 1 90 ? -13.869 3.991 2.610 1.00 72.44 90 HIS A CA 1
ATOM 682 C C . HIS A 1 90 ? -13.131 3.094 3.617 1.00 72.44 90 HIS A C 1
ATOM 684 O O . HIS A 1 90 ? -13.126 1.870 3.468 1.00 72.44 90 HIS A O 1
ATOM 690 N N . PRO A 1 91 ? -12.521 3.686 4.664 1.00 61.56 91 PRO A N 1
ATOM 691 C CA . PRO A 1 91 ? -11.683 2.984 5.631 1.00 61.56 91 PRO A CA 1
ATOM 692 C C . PRO A 1 91 ? -12.525 2.275 6.703 1.00 61.56 91 PRO A C 1
ATOM 694 O O . PRO A 1 91 ? -12.355 2.491 7.898 1.00 61.56 91 PRO A O 1
ATOM 697 N N . VAL A 1 92 ? -13.465 1.426 6.291 1.00 66.00 92 VAL A N 1
ATOM 698 C CA . VAL A 1 92 ? -14.067 0.435 7.193 1.00 66.00 92 VAL A CA 1
ATOM 699 C C . VAL A 1 92 ? -13.466 -0.906 6.821 1.00 66.00 92 VAL A C 1
ATOM 701 O O . VAL A 1 92 ? -14.067 -1.720 6.122 1.00 66.00 92 VAL A O 1
ATOM 704 N N . ILE A 1 93 ? -12.207 -1.073 7.210 1.00 74.12 93 ILE A N 1
ATOM 705 C CA . ILE A 1 93 ? -11.480 -2.318 7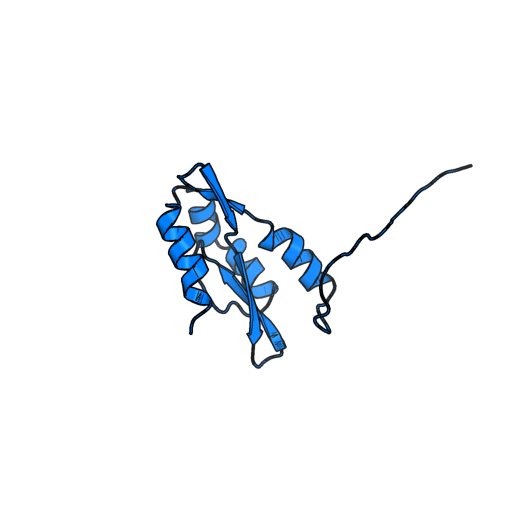.025 1.00 74.12 93 ILE A CA 1
ATOM 706 C C . ILE A 1 93 ? -11.408 -2.980 8.390 1.00 74.12 93 ILE A C 1
ATOM 708 O O . ILE A 1 93 ? -10.711 -2.515 9.296 1.00 74.12 93 ILE A O 1
ATOM 712 N N . ASP A 1 94 ? -12.155 -4.069 8.508 1.00 80.56 94 ASP A N 1
ATOM 713 C CA . ASP A 1 94 ? -12.140 -4.914 9.685 1.00 80.56 94 ASP A CA 1
ATOM 714 C C . ASP A 1 94 ? -10.723 -5.467 9.907 1.00 80.56 94 ASP A C 1
ATOM 716 O O . ASP A 1 94 ? -10.120 -6.059 9.005 1.00 80.56 94 ASP A O 1
ATOM 720 N N . ALA A 1 95 ? -10.166 -5.214 11.094 1.00 80.00 95 ALA A N 1
ATOM 721 C CA . ALA A 1 95 ? -8.764 -5.498 11.388 1.00 80.00 95 ALA A CA 1
ATOM 722 C C . ALA A 1 95 ? -8.455 -7.003 11.350 1.00 80.00 95 ALA A C 1
ATOM 724 O O . ALA A 1 95 ? -7.401 -7.411 10.857 1.00 80.00 95 ALA A O 1
ATOM 725 N N . ASP A 1 96 ? -9.387 -7.833 11.823 1.00 80.50 96 ASP A N 1
ATOM 726 C CA . ASP A 1 96 ? -9.262 -9.290 11.813 1.00 80.50 96 ASP A CA 1
ATOM 727 C C . ASP A 1 96 ? -9.283 -9.828 10.376 1.00 80.50 96 ASP A C 1
ATOM 729 O O . ASP A 1 96 ? -8.408 -10.602 9.974 1.00 80.50 96 ASP A O 1
ATOM 733 N N . THR A 1 97 ? -10.212 -9.330 9.560 1.00 78.62 97 THR A N 1
ATOM 734 C CA . THR A 1 97 ? -10.291 -9.666 8.134 1.00 78.62 97 THR A CA 1
ATOM 735 C C . THR A 1 97 ? -9.020 -9.254 7.393 1.00 78.62 97 THR A C 1
ATOM 737 O O . THR A 1 97 ? -8.449 -10.050 6.646 1.00 78.62 97 THR A O 1
ATOM 740 N N . PHE A 1 98 ? -8.531 -8.036 7.631 1.00 79.44 98 PHE A N 1
ATOM 741 C CA . PHE A 1 98 ? -7.309 -7.522 7.017 1.00 79.44 98 PHE A CA 1
ATOM 742 C C . PHE A 1 98 ? -6.087 -8.374 7.357 1.00 79.44 98 PHE A C 1
ATOM 744 O O . PHE A 1 98 ? -5.315 -8.756 6.476 1.00 79.44 98 PHE A O 1
ATOM 751 N N . ARG A 1 99 ? -5.938 -8.731 8.634 1.00 77.25 99 ARG A N 1
ATOM 752 C CA . ARG A 1 99 ? -4.835 -9.560 9.111 1.00 77.25 99 ARG A CA 1
ATOM 753 C C . ARG A 1 99 ? -4.889 -10.965 8.512 1.00 77.25 99 ARG A C 1
ATOM 755 O O . ARG A 1 99 ? -3.861 -11.478 8.080 1.00 77.25 99 ARG A O 1
ATOM 762 N N . LYS A 1 100 ? -6.077 -11.564 8.396 1.00 75.44 100 LYS A N 1
ATOM 763 C CA . LYS A 1 100 ? -6.262 -12.868 7.734 1.00 75.44 100 LYS A CA 1
ATOM 764 C C . LYS A 1 100 ? -5.831 -12.849 6.268 1.00 75.44 100 LYS A C 1
ATOM 766 O O . LYS A 1 100 ? -5.230 -13.816 5.814 1.00 75.44 100 LYS A O 1
ATOM 771 N N . ILE A 1 101 ? -6.102 -11.762 5.545 1.00 72.88 101 ILE A N 1
ATOM 772 C CA . ILE A 1 101 ? -5.667 -11.590 4.148 1.00 72.88 101 ILE A CA 1
ATOM 773 C C . ILE A 1 101 ? -4.147 -11.403 4.085 1.00 72.88 101 ILE A C 1
ATOM 775 O O . ILE A 1 101 ? -3.487 -12.049 3.278 1.00 72.88 101 ILE A O 1
ATOM 779 N N . SER A 1 102 ? -3.584 -10.585 4.980 1.00 66.12 102 SER A N 1
ATOM 780 C CA . SER A 1 102 ? -2.144 -10.320 5.013 1.00 66.12 102 SER A CA 1
ATOM 781 C C . SER A 1 102 ? -1.305 -11.555 5.358 1.00 66.12 102 SER A C 1
ATOM 783 O O . SER A 1 102 ? -0.210 -11.686 4.825 1.00 66.12 102 SER A O 1
ATOM 785 N N . HIS A 1 103 ? -1.794 -12.451 6.223 1.00 59.41 103 HIS A N 1
ATOM 786 C CA . HIS A 1 103 ? -1.065 -13.655 6.650 1.00 59.41 103 HIS A CA 1
ATOM 787 C C . HIS A 1 103 ? -1.308 -14.892 5.774 1.00 59.41 103 HIS A C 1
ATOM 789 O O . HIS A 1 103 ? -0.496 -15.811 5.793 1.00 59.41 103 HIS A O 1
ATOM 795 N N . LYS A 1 104 ? -2.407 -14.958 5.011 1.00 51.56 104 LYS A N 1
ATOM 796 C CA . LYS A 1 104 ? -2.685 -16.128 4.158 1.00 51.56 104 LYS A CA 1
ATOM 797 C C . LYS A 1 104 ? -1.746 -16.255 2.960 1.00 51.56 104 LYS A C 1
ATOM 799 O O . LYS A 1 104 ? -1.565 -17.357 2.467 1.00 51.56 104 LYS A O 1
ATOM 804 N N . ASN A 1 105 ? -1.140 -15.158 2.520 1.00 50.59 105 ASN A N 1
ATOM 805 C CA . ASN A 1 105 ? -0.357 -15.130 1.285 1.00 50.59 105 ASN A CA 1
ATOM 806 C C . ASN A 1 105 ? 1.110 -15.583 1.457 1.00 50.59 105 ASN A C 1
ATOM 808 O O . ASN A 1 105 ? 1.874 -15.495 0.503 1.00 50.59 105 ASN A O 1
ATOM 812 N N . GLU A 1 106 ? 1.510 -16.048 2.650 1.00 47.12 106 GLU A N 1
ATOM 813 C CA . GLU A 1 106 ? 2.858 -16.582 2.932 1.00 47.12 106 GLU A CA 1
ATOM 814 C C . GLU A 1 106 ? 2.916 -18.128 2.908 1.00 47.12 106 GLU A C 1
ATOM 816 O O . GLU A 1 106 ? 3.985 -18.703 3.078 1.00 47.12 106 GLU A O 1
ATOM 821 N N . GLN A 1 107 ? 1.788 -18.822 2.688 1.00 36.31 107 GLN A N 1
ATOM 822 C CA . GLN A 1 107 ? 1.708 -20.292 2.743 1.00 36.31 107 GLN A CA 1
ATOM 823 C C . GLN A 1 107 ? 0.988 -20.927 1.540 1.00 36.31 107 GLN A C 1
ATOM 825 O O . GLN A 1 107 ? 0.072 -21.726 1.737 1.00 36.31 107 GLN A O 1
ATOM 830 N N . GLU A 1 108 ? 1.399 -20.596 0.313 1.00 40.41 108 GLU A N 1
ATOM 831 C CA . GLU A 1 108 ? 1.097 -21.392 -0.895 1.00 40.41 108 GLU A CA 1
ATOM 832 C C . GLU A 1 108 ? 2.328 -21.525 -1.799 1.00 40.41 108 GLU A C 1
ATOM 834 O O . GLU A 1 108 ? 3.015 -20.501 -2.021 1.00 40.41 108 GLU A O 1
#